Protein AF-L8LSU4-F1 (afdb_monomer_lite)

Foldseek 3Di:
DDCVPPDDDVVNVVVVVVVVVVVVVVVVCCVVPVPVVVVVVLLCLLCVLVVVLVVVPQDDDSVRLSVLVVQVVPDDQDDPSSVSSSVVSVVVVCCVVCVVVDDDDPPD

Radius of gyration: 18.16 Å; chains: 1; bounding box: 34×38×44 Å

pLDDT: mean 89.66, std 7.52, range [54.12, 97.88]

Sequence (108 aa):
MNTENLIITNEILQLVAEIDEFKGSWKTLGTLAPERLAVLKRVATIESIASSTRIEGVKLSDREVEQLLSNLDTKTLRNRDEEEVAGYSEVMQILFESYETIAIRNDL

Structure (mmCIF, N/CA/C/O backbone):
data_AF-L8LSU4-F1
#
_entry.id   AF-L8LSU4-F1
#
loop_
_atom_site.group_PDB
_atom_site.id
_atom_site.type_symbol
_atom_site.label_atom_id
_atom_site.label_alt_id
_atom_site.label_comp_id
_atom_site.label_asym_id
_atom_site.label_entity_id
_atom_site.label_seq_id
_atom_site.pdbx_PDB_ins_code
_atom_site.Cartn_x
_atom_site.Cartn_y
_atom_site.Cartn_z
_atom_site.occupancy
_atom_site.B_iso_or_equiv
_atom_site.auth_seq_id
_atom_site.auth_comp_id
_atom_site.auth_asym_id
_atom_site.auth_atom_id
_atom_site.pdbx_PDB_model_num
ATOM 1 N N . MET A 1 1 ? -2.507 13.301 -19.095 1.00 58.66 1 MET A N 1
ATOM 2 C CA . MET A 1 1 ? -1.089 13.378 -18.674 1.00 58.66 1 MET A CA 1
ATOM 3 C C . MET A 1 1 ? -0.279 13.919 -19.845 1.00 58.66 1 MET A C 1
ATOM 5 O O . MET A 1 1 ? -0.318 13.302 -20.900 1.00 58.66 1 MET A O 1
ATOM 9 N N . ASN A 1 2 ? 0.354 15.090 -19.719 1.00 66.25 2 ASN A N 1
ATOM 10 C CA . ASN A 1 2 ? 1.174 15.643 -20.803 1.00 66.25 2 ASN A CA 1
ATOM 11 C C . ASN A 1 2 ? 2.559 14.973 -20.766 1.00 66.25 2 ASN A C 1
ATOM 13 O O . ASN A 1 2 ? 3.337 15.209 -19.845 1.00 66.25 2 ASN A O 1
ATOM 17 N N . THR A 1 3 ? 2.834 14.105 -21.738 1.00 79.50 3 THR A N 1
ATOM 18 C CA . THR A 1 3 ? 4.100 13.364 -21.861 1.00 79.50 3 THR A CA 1
ATOM 19 C C . THR A 1 3 ? 5.115 14.057 -22.767 1.00 79.50 3 THR A C 1
ATOM 21 O O . THR A 1 3 ? 6.212 13.536 -22.941 1.00 79.50 3 THR A O 1
ATOM 24 N N . GLU A 1 4 ? 4.785 15.216 -23.342 1.00 80.31 4 GLU A N 1
ATOM 25 C CA . GLU A 1 4 ? 5.637 15.916 -24.315 1.00 80.31 4 GLU A CA 1
ATOM 26 C C . GLU A 1 4 ? 6.965 16.394 -23.708 1.00 80.31 4 GLU A C 1
ATOM 28 O O . GLU A 1 4 ? 7.937 16.574 -24.433 1.00 80.31 4 GLU A O 1
ATOM 33 N N . ASN A 1 5 ? 7.038 16.520 -22.377 1.00 83.81 5 ASN A N 1
ATOM 34 C CA . ASN A 1 5 ? 8.249 16.896 -21.638 1.00 83.81 5 ASN A CA 1
ATOM 35 C C . ASN A 1 5 ? 8.878 15.738 -20.842 1.00 83.81 5 ASN A C 1
ATOM 37 O O . ASN A 1 5 ? 9.728 15.974 -19.982 1.00 83.81 5 ASN A O 1
ATOM 41 N N . LEU A 1 6 ? 8.462 14.489 -21.077 1.00 85.50 6 LEU A N 1
ATOM 42 C CA . LEU A 1 6 ? 9.044 13.343 -20.382 1.00 85.50 6 LEU A CA 1
ATOM 43 C C . LEU A 1 6 ? 10.417 13.010 -20.982 1.00 85.50 6 LEU A C 1
ATOM 45 O O . LEU A 1 6 ? 10.517 12.407 -22.048 1.00 85.50 6 LEU A O 1
ATOM 49 N N . ILE A 1 7 ? 11.484 13.390 -20.282 1.00 90.38 7 ILE A N 1
ATOM 50 C CA . ILE A 1 7 ? 12.857 13.072 -20.682 1.00 90.38 7 ILE A CA 1
ATOM 51 C C . ILE A 1 7 ? 13.228 11.704 -20.106 1.00 90.38 7 ILE A C 1
ATOM 53 O O . ILE A 1 7 ? 13.411 11.562 -18.899 1.00 90.38 7 ILE A O 1
ATOM 57 N N . ILE A 1 8 ? 13.364 10.700 -20.972 1.00 92.69 8 ILE A N 1
ATOM 58 C CA . ILE A 1 8 ? 13.862 9.376 -20.586 1.00 92.69 8 ILE A CA 1
ATOM 59 C C . ILE A 1 8 ? 15.388 9.387 -20.638 1.00 92.69 8 ILE A C 1
ATOM 61 O O . ILE A 1 8 ? 15.986 9.502 -21.707 1.00 92.69 8 ILE A O 1
ATOM 65 N N . THR A 1 9 ? 16.021 9.276 -19.474 1.00 96.19 9 THR A N 1
ATOM 66 C CA . THR A 1 9 ? 17.478 9.197 -19.337 1.00 96.19 9 THR A CA 1
ATOM 67 C C . THR A 1 9 ? 17.936 7.742 -19.220 1.00 96.19 9 THR A C 1
ATOM 69 O O . THR A 1 9 ? 17.148 6.850 -18.906 1.00 96.19 9 THR A O 1
ATOM 72 N N . ASN A 1 10 ? 19.234 7.491 -19.421 1.00 96.94 10 ASN A N 1
ATOM 73 C CA . ASN A 1 10 ? 19.816 6.164 -19.180 1.00 96.94 10 ASN A CA 1
ATOM 74 C C . ASN A 1 10 ? 19.639 5.703 -17.726 1.00 96.94 10 ASN A C 1
ATOM 76 O O . ASN A 1 10 ? 19.457 4.516 -17.493 1.00 96.94 10 ASN A O 1
ATOM 80 N N . GLU A 1 11 ? 19.653 6.629 -16.767 1.00 96.94 11 GLU A N 1
ATOM 81 C CA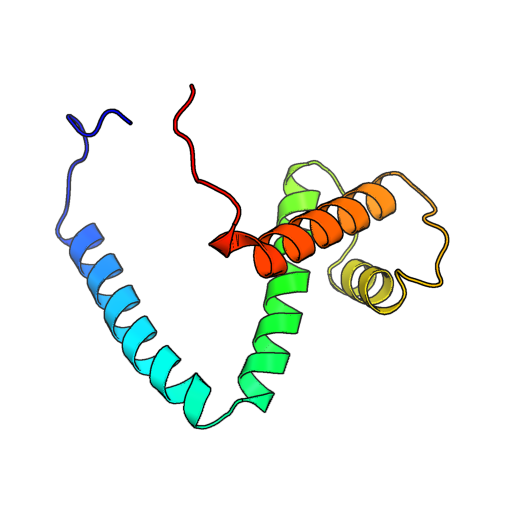 . GLU A 1 11 ? 19.400 6.333 -15.354 1.00 96.94 11 GLU A CA 1
ATOM 82 C C . GLU A 1 11 ? 17.967 5.827 -15.134 1.00 96.94 11 GLU A C 1
ATOM 84 O O . GLU A 1 11 ? 17.768 4.803 -14.488 1.00 96.94 11 GLU A O 1
ATOM 89 N N . ILE A 1 12 ? 16.966 6.471 -15.750 1.00 96.38 12 ILE A N 1
ATOM 90 C CA . ILE A 1 12 ? 15.574 5.994 -15.699 1.00 96.38 12 ILE A CA 1
ATOM 91 C C . ILE A 1 12 ? 15.466 4.596 -16.315 1.00 96.38 12 ILE A C 1
ATOM 93 O O . ILE A 1 12 ? 14.801 3.728 -15.755 1.00 96.38 12 ILE A O 1
ATOM 97 N N . LEU A 1 13 ? 16.134 4.354 -17.447 1.00 97.00 13 LEU A N 1
ATOM 98 C CA . LEU A 1 13 ? 16.135 3.036 -18.087 1.00 97.00 13 LEU A CA 1
ATOM 99 C C . LEU A 1 13 ? 16.792 1.963 -17.211 1.00 97.00 13 LEU A C 1
ATOM 101 O O . LEU A 1 13 ? 16.291 0.842 -17.165 1.00 97.00 13 LEU A O 1
ATOM 105 N N . GLN A 1 14 ? 17.873 2.298 -16.503 1.00 97.88 14 GLN A N 1
ATOM 106 C CA . GLN A 1 14 ? 18.521 1.392 -15.552 1.00 97.88 14 GLN A CA 1
ATOM 107 C C . GLN A 1 14 ? 17.591 1.051 -14.385 1.00 97.88 14 GLN A C 1
ATOM 109 O O . GLN A 1 14 ? 17.386 -0.127 -14.110 1.00 97.88 14 GLN A O 1
ATOM 114 N N . LEU A 1 15 ? 16.943 2.051 -13.779 1.00 97.69 15 LEU A N 1
ATOM 115 C CA . LEU A 1 15 ? 15.976 1.830 -12.698 1.00 97.69 15 LEU A CA 1
ATOM 116 C C . LEU A 1 15 ? 14.800 0.951 -13.145 1.00 97.69 15 LEU A C 1
ATOM 118 O O . LEU A 1 15 ? 14.397 0.040 -12.426 1.00 97.69 15 LEU A O 1
ATOM 122 N N . VAL A 1 16 ? 14.260 1.184 -14.345 1.00 96.75 16 VAL A N 1
ATOM 123 C CA . VAL A 1 16 ? 13.185 0.346 -14.903 1.00 96.75 16 VAL A CA 1
ATOM 124 C C . VAL A 1 16 ? 13.668 -1.090 -15.126 1.00 96.75 16 VAL A C 1
ATOM 126 O O . VAL A 1 16 ? 12.947 -2.025 -14.782 1.00 96.75 16 VAL A O 1
ATOM 129 N N . ALA A 1 17 ? 14.883 -1.279 -15.647 1.00 97.12 17 ALA A N 1
ATOM 130 C CA . ALA A 1 17 ? 15.455 -2.607 -15.861 1.00 97.12 17 ALA A CA 1
ATOM 131 C C . ALA A 1 17 ? 15.661 -3.374 -14.543 1.00 97.12 17 ALA A C 1
ATOM 133 O O . ALA A 1 17 ? 15.321 -4.555 -14.467 1.00 97.12 17 ALA A O 1
ATOM 134 N N . GLU A 1 18 ? 16.146 -2.705 -13.494 1.00 97.62 18 GLU A N 1
ATOM 135 C CA . GLU A 1 18 ? 16.295 -3.293 -12.155 1.00 97.62 18 GLU A CA 1
ATOM 136 C C . GLU A 1 18 ? 14.939 -3.708 -11.559 1.00 97.62 18 GLU A C 1
ATOM 138 O O . GLU A 1 18 ? 14.801 -4.801 -11.001 1.00 97.62 18 GLU A O 1
ATOM 143 N N . ILE A 1 19 ? 13.905 -2.874 -11.726 1.00 96.94 19 ILE A N 1
ATOM 144 C CA . ILE A 1 19 ? 12.536 -3.195 -11.294 1.00 96.94 19 ILE A CA 1
ATOM 145 C C . ILE A 1 19 ? 11.992 -4.416 -12.053 1.00 96.94 19 ILE A C 1
ATOM 147 O O . ILE A 1 19 ? 11.363 -5.290 -11.446 1.00 96.94 19 ILE A O 1
ATOM 151 N N . ASP A 1 20 ? 12.238 -4.513 -13.360 1.00 95.69 20 ASP A N 1
ATOM 152 C CA . ASP A 1 20 ? 11.791 -5.644 -14.179 1.00 95.69 20 ASP A CA 1
ATOM 153 C C . ASP A 1 20 ? 12.509 -6.956 -13.815 1.00 95.69 20 ASP A C 1
ATOM 155 O O . ASP A 1 20 ? 11.863 -8.009 -13.723 1.00 95.69 20 ASP A O 1
ATOM 159 N N . GLU A 1 21 ? 13.814 -6.913 -13.530 1.00 96.19 21 GLU A N 1
ATOM 160 C CA . GLU A 1 21 ? 14.566 -8.073 -13.032 1.00 96.19 21 GLU A CA 1
ATOM 161 C C . GLU A 1 21 ? 14.018 -8.552 -11.678 1.00 96.19 21 GLU A C 1
ATOM 163 O O . GLU A 1 21 ? 13.753 -9.750 -11.477 1.00 96.19 21 GLU A O 1
ATOM 168 N N . PHE A 1 22 ? 13.750 -7.613 -10.765 1.00 94.00 22 PHE A N 1
ATOM 169 C CA . PHE A 1 22 ? 13.125 -7.917 -9.481 1.00 94.00 22 PHE A CA 1
ATOM 170 C C . PHE A 1 22 ? 11.739 -8.547 -9.660 1.00 94.00 22 PHE A C 1
ATOM 172 O O . PHE A 1 22 ? 11.434 -9.556 -9.021 1.00 94.00 22 PHE A O 1
ATOM 179 N N . LYS A 1 23 ? 10.907 -8.019 -10.564 1.00 91.69 23 LYS A N 1
ATOM 180 C CA . LYS A 1 23 ? 9.568 -8.554 -10.862 1.00 91.69 23 LYS A CA 1
ATOM 181 C C . LYS A 1 23 ? 9.617 -10.009 -11.340 1.00 91.69 23 LYS A C 1
ATOM 183 O O . LYS A 1 23 ? 8.765 -10.812 -10.944 1.00 91.69 23 LYS A O 1
ATOM 188 N N . GLY A 1 24 ? 10.613 -10.372 -12.150 1.00 90.12 24 GLY A N 1
ATOM 189 C CA . GLY A 1 24 ? 10.846 -11.758 -12.570 1.00 90.12 24 GLY A CA 1
ATOM 190 C C . GLY A 1 24 ? 11.150 -12.686 -11.389 1.00 90.12 24 GLY A C 1
ATOM 191 O O . GLY A 1 24 ? 10.524 -13.741 -11.232 1.00 90.12 24 GLY A O 1
ATOM 192 N N . SER A 1 25 ? 12.052 -12.255 -10.506 1.00 88.44 25 SER A N 1
ATOM 193 C CA . SER A 1 25 ? 12.405 -12.984 -9.280 1.00 88.44 25 SER A CA 1
ATOM 194 C C . SER A 1 25 ? 11.221 -13.102 -8.313 1.00 88.44 25 SER A C 1
ATOM 196 O O . SER A 1 25 ? 10.948 -14.180 -7.779 1.00 88.44 25 SER A O 1
ATOM 198 N N . TRP A 1 26 ? 10.452 -12.024 -8.147 1.00 86.94 26 TRP A N 1
ATOM 199 C CA . TRP A 1 26 ? 9.261 -11.964 -7.300 1.00 86.94 26 TRP A CA 1
ATOM 200 C C . TRP A 1 26 ? 8.184 -12.964 -7.729 1.00 86.94 26 TRP A C 1
ATOM 202 O O . TRP A 1 26 ? 7.618 -13.672 -6.893 1.00 86.94 26 TRP A O 1
ATOM 212 N N . LYS A 1 27 ? 7.939 -13.091 -9.040 1.00 85.25 27 LYS A N 1
ATOM 213 C CA . LYS A 1 27 ? 6.992 -14.078 -9.579 1.00 85.25 27 LYS A CA 1
ATOM 214 C C . LYS A 1 27 ? 7.381 -15.508 -9.193 1.00 85.25 27 LYS A C 1
ATOM 216 O O . LYS A 1 27 ? 6.512 -16.312 -8.865 1.00 85.25 27 LYS A O 1
ATOM 221 N N . THR A 1 28 ? 8.678 -15.809 -9.188 1.00 84.50 28 THR A N 1
ATOM 222 C CA . THR A 1 28 ? 9.203 -17.118 -8.774 1.00 84.50 28 THR A CA 1
ATOM 223 C C . THR A 1 28 ? 9.023 -17.332 -7.270 1.00 84.50 28 THR A C 1
ATOM 225 O O . THR A 1 28 ? 8.526 -18.380 -6.852 1.00 84.50 28 THR A O 1
ATOM 228 N N . LEU A 1 29 ? 9.334 -16.320 -6.452 1.00 81.75 29 LEU A N 1
ATOM 229 C CA . LEU A 1 29 ? 9.163 -16.372 -4.996 1.00 81.75 29 LEU A CA 1
ATOM 230 C C . LEU A 1 29 ? 7.717 -16.692 -4.592 1.00 81.75 29 LEU A C 1
ATOM 232 O O . LEU A 1 29 ? 7.504 -17.488 -3.680 1.00 81.75 29 LEU A O 1
ATOM 236 N N . GLY A 1 30 ? 6.729 -16.147 -5.309 1.00 77.38 30 GLY A N 1
ATOM 237 C CA . GLY A 1 30 ? 5.318 -16.426 -5.031 1.00 77.38 30 GLY A CA 1
ATOM 238 C C . GLY A 1 30 ? 4.877 -17.863 -5.264 1.00 77.38 30 GLY A C 1
ATOM 239 O O . GLY A 1 30 ? 3.910 -18.300 -4.648 1.00 77.38 30 GLY A O 1
ATOM 240 N N . THR A 1 31 ? 5.610 -18.621 -6.076 1.00 79.31 31 THR A N 1
ATOM 241 C CA . THR A 1 31 ? 5.358 -20.058 -6.249 1.00 79.31 31 THR A CA 1
ATOM 242 C C . THR A 1 31 ? 6.084 -20.916 -5.214 1.00 79.31 31 THR A C 1
ATOM 244 O O . THR A 1 31 ? 5.580 -21.971 -4.840 1.00 79.31 31 THR A O 1
ATOM 247 N N . LEU A 1 32 ? 7.252 -20.469 -4.737 1.00 81.75 32 LEU A N 1
ATOM 248 C CA . LEU A 1 32 ? 8.154 -21.278 -3.911 1.00 81.75 32 LEU A CA 1
ATOM 249 C C . LEU A 1 32 ? 8.035 -21.024 -2.402 1.00 81.75 32 LEU A C 1
ATOM 251 O O . LEU A 1 32 ? 8.415 -21.895 -1.625 1.00 81.75 32 LEU A O 1
ATOM 255 N N . ALA A 1 33 ? 7.563 -19.848 -1.976 1.00 86.31 33 ALA A N 1
ATOM 256 C CA . ALA A 1 33 ? 7.514 -19.462 -0.562 1.00 86.31 33 ALA A CA 1
ATOM 257 C C . ALA A 1 33 ? 6.277 -18.599 -0.225 1.00 86.31 33 ALA A C 1
ATOM 259 O O . ALA A 1 33 ? 6.413 -17.420 0.131 1.00 86.31 33 ALA A O 1
ATOM 260 N N . PRO A 1 34 ? 5.059 -19.160 -0.328 1.00 83.38 34 PRO A N 1
ATOM 261 C CA . PRO A 1 34 ? 3.820 -18.420 -0.101 1.00 83.38 34 PRO A CA 1
ATOM 262 C C . PRO A 1 34 ? 3.706 -17.858 1.325 1.00 83.38 34 PRO A C 1
ATOM 264 O O . PRO A 1 34 ? 3.232 -16.733 1.491 1.00 83.38 34 PRO A O 1
ATOM 267 N N . GLU A 1 35 ? 4.191 -18.560 2.359 1.00 88.50 35 GLU A N 1
ATOM 268 C CA . GLU A 1 35 ? 4.140 -18.039 3.732 1.00 88.50 35 GLU A CA 1
ATOM 269 C C . GLU A 1 35 ? 5.012 -16.792 3.927 1.00 88.50 35 GLU A C 1
ATOM 271 O O . GLU A 1 35 ? 4.616 -15.857 4.626 1.00 88.50 35 GLU A O 1
ATOM 276 N N . ARG A 1 36 ? 6.171 -16.723 3.258 1.00 85.38 36 ARG A N 1
ATOM 277 C CA . ARG A 1 36 ? 7.045 -15.541 3.315 1.00 85.38 36 ARG A CA 1
ATOM 278 C C . ARG A 1 36 ? 6.380 -14.340 2.659 1.00 85.38 36 ARG A C 1
ATOM 280 O O . ARG A 1 36 ? 6.466 -13.233 3.186 1.00 85.38 36 ARG A O 1
ATOM 287 N N . LEU A 1 37 ? 5.676 -14.562 1.548 1.00 85.81 37 LEU A N 1
ATOM 288 C CA . LEU A 1 37 ? 4.899 -13.507 0.907 1.00 85.81 37 LEU A CA 1
ATOM 289 C C . LEU A 1 37 ? 3.735 -13.027 1.772 1.00 85.81 37 LEU A C 1
ATOM 291 O O . LEU A 1 37 ? 3.477 -11.828 1.802 1.00 85.81 37 LEU A O 1
ATOM 295 N N . ALA A 1 38 ? 3.056 -13.917 2.498 1.00 86.81 38 ALA A N 1
ATOM 296 C CA . ALA A 1 38 ? 1.980 -13.516 3.404 1.00 86.81 38 ALA A CA 1
ATOM 297 C C . ALA A 1 38 ? 2.490 -12.584 4.517 1.00 86.81 38 ALA A C 1
ATOM 299 O O . ALA A 1 38 ? 1.860 -11.567 4.814 1.00 86.81 38 ALA A O 1
ATOM 300 N N . VAL A 1 39 ? 3.665 -12.884 5.082 1.00 89.38 39 VAL A N 1
ATOM 301 C CA . VAL A 1 39 ? 4.321 -12.019 6.077 1.00 89.38 39 VAL A CA 1
ATOM 302 C C . VAL A 1 39 ? 4.714 -10.675 5.463 1.00 89.38 39 VAL A C 1
ATOM 304 O O . VAL A 1 39 ? 4.399 -9.634 6.035 1.00 89.38 39 VAL A O 1
ATOM 307 N N . LEU A 1 40 ? 5.343 -10.679 4.283 1.00 89.62 40 LEU A N 1
ATOM 308 C CA . LEU A 1 40 ? 5.711 -9.443 3.583 1.00 89.62 40 LEU A CA 1
ATOM 309 C C . LEU A 1 40 ? 4.488 -8.589 3.252 1.00 89.62 40 LEU A C 1
ATOM 311 O O . LEU A 1 40 ? 4.533 -7.380 3.445 1.00 89.62 40 LEU A O 1
ATOM 315 N N . LYS A 1 41 ? 3.386 -9.208 2.813 1.00 87.56 41 LYS A N 1
ATOM 316 C CA . LYS A 1 41 ? 2.123 -8.513 2.548 1.00 87.56 41 LYS A CA 1
ATOM 317 C C . LYS A 1 41 ? 1.615 -7.820 3.809 1.00 87.56 41 LYS A C 1
ATOM 319 O O . LYS A 1 41 ? 1.306 -6.639 3.747 1.00 87.56 41 LYS A O 1
ATOM 324 N N . ARG A 1 42 ? 1.587 -8.516 4.951 1.00 87.25 42 ARG A N 1
ATOM 325 C CA . ARG A 1 42 ? 1.166 -7.929 6.235 1.00 87.25 42 ARG A CA 1
ATOM 326 C C . ARG A 1 42 ? 2.020 -6.717 6.611 1.00 87.25 42 ARG A C 1
ATOM 328 O O . ARG A 1 42 ? 1.463 -5.670 6.922 1.00 87.25 42 ARG A O 1
ATOM 335 N N . VAL A 1 43 ? 3.346 -6.850 6.557 1.00 91.12 43 VAL A N 1
ATOM 336 C CA . VAL A 1 43 ? 4.273 -5.753 6.886 1.00 91.12 43 VAL A CA 1
ATOM 337 C C . VAL A 1 43 ? 4.083 -4.579 5.927 1.00 91.12 43 VAL A C 1
ATOM 339 O O . VAL A 1 43 ? 3.886 -3.456 6.374 1.00 91.12 43 VAL A O 1
ATOM 342 N N . ALA A 1 44 ? 4.053 -4.836 4.618 1.00 90.62 44 ALA A N 1
ATOM 343 C CA . ALA A 1 44 ? 3.864 -3.799 3.609 1.00 90.62 44 ALA A CA 1
ATOM 344 C C . ALA A 1 44 ? 2.520 -3.070 3.761 1.00 90.62 44 ALA A C 1
ATOM 346 O O . ALA A 1 44 ? 2.467 -1.856 3.587 1.00 90.62 44 ALA A O 1
ATOM 347 N N . THR A 1 45 ? 1.444 -3.777 4.121 1.00 89.06 45 THR A N 1
ATOM 348 C CA . THR A 1 45 ? 0.142 -3.161 4.408 1.00 89.06 45 THR A CA 1
ATOM 349 C C . THR A 1 45 ? 0.226 -2.213 5.605 1.00 89.06 45 THR A C 1
ATOM 351 O O . THR A 1 45 ? -0.230 -1.077 5.495 1.00 89.06 45 THR A O 1
ATOM 354 N N . ILE A 1 46 ? 0.842 -2.637 6.715 1.00 91.75 46 ILE A N 1
ATOM 355 C CA . ILE A 1 46 ? 1.008 -1.795 7.912 1.00 91.75 46 ILE A CA 1
ATOM 356 C C . ILE A 1 46 ? 1.816 -0.537 7.574 1.00 91.75 46 ILE A C 1
ATOM 358 O O . ILE A 1 46 ? 1.356 0.571 7.842 1.00 91.75 46 ILE A O 1
ATOM 362 N N . GLU A 1 47 ? 2.975 -0.704 6.936 1.00 93.38 47 GLU A N 1
ATOM 363 C CA . GLU A 1 47 ? 3.870 0.397 6.556 1.00 93.38 47 GLU A CA 1
ATOM 364 C C . GLU A 1 47 ? 3.195 1.377 5.586 1.00 93.38 47 GLU A C 1
ATOM 366 O O . GLU A 1 47 ? 3.296 2.595 5.745 1.00 93.38 47 GLU A O 1
ATOM 371 N N . SER A 1 48 ? 2.452 0.858 4.603 1.00 92.19 48 SER A N 1
ATOM 372 C CA . SER A 1 48 ? 1.731 1.675 3.623 1.00 92.19 48 SER A CA 1
ATOM 373 C C . SER A 1 48 ? 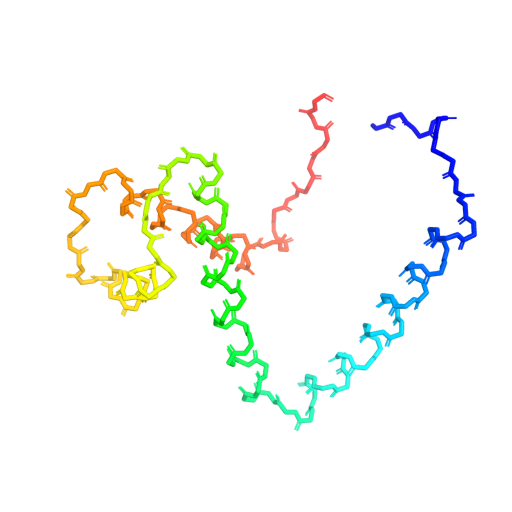0.660 2.542 4.280 1.00 92.19 48 SER A C 1
ATOM 375 O O . SER A 1 48 ? 0.575 3.737 3.980 1.00 92.19 48 SER A O 1
ATOM 377 N N . ILE A 1 49 ? -0.153 1.951 5.163 1.00 93.75 49 ILE A N 1
ATOM 378 C CA . ILE A 1 49 ? -1.210 2.666 5.887 1.00 93.75 49 ILE A CA 1
ATOM 379 C C . ILE A 1 49 ? -0.573 3.715 6.796 1.00 93.75 49 ILE A C 1
ATOM 381 O O . ILE A 1 49 ? -0.874 4.897 6.660 1.00 93.75 49 ILE A O 1
ATOM 385 N N . ALA A 1 50 ? 0.363 3.302 7.655 1.00 93.62 50 ALA A N 1
ATOM 386 C CA . ALA A 1 50 ? 0.993 4.175 8.639 1.00 93.62 50 ALA A CA 1
ATOM 387 C C . ALA A 1 50 ? 1.703 5.373 7.991 1.00 93.62 50 ALA A C 1
ATOM 389 O O . ALA A 1 50 ? 1.562 6.506 8.452 1.00 93.62 50 ALA A O 1
ATOM 390 N N . SER A 1 51 ? 2.450 5.143 6.908 1.00 94.50 51 SER A N 1
ATOM 391 C CA . SER A 1 51 ? 3.151 6.204 6.181 1.00 94.50 51 SER A CA 1
ATOM 392 C C . SER A 1 51 ? 2.178 7.191 5.536 1.00 94.50 51 SER A C 1
ATOM 394 O O . SER A 1 51 ? 2.315 8.399 5.726 1.00 94.50 51 SER A O 1
ATOM 396 N N . SER A 1 52 ? 1.150 6.691 4.844 1.00 93.44 52 SER A N 1
ATOM 397 C CA . SER A 1 52 ? 0.182 7.547 4.149 1.00 93.44 52 SER A CA 1
ATOM 398 C C . SER A 1 52 ? -0.629 8.392 5.124 1.00 93.44 52 SER A C 1
ATOM 400 O O . SER A 1 52 ? -0.767 9.595 4.933 1.00 93.44 52 SER A O 1
ATOM 402 N N . THR A 1 53 ? -1.096 7.804 6.225 1.00 94.56 53 THR A N 1
ATOM 403 C CA . THR A 1 53 ? -1.840 8.555 7.241 1.00 94.56 53 THR A CA 1
ATOM 404 C C . THR A 1 53 ? -0.951 9.559 7.978 1.00 94.56 53 THR A C 1
ATOM 406 O O . THR A 1 53 ? -1.420 10.622 8.374 1.00 94.56 53 THR A O 1
ATOM 409 N N . ARG A 1 54 ? 0.355 9.283 8.129 1.00 96.06 54 ARG A N 1
ATOM 410 C CA . ARG A 1 54 ? 1.312 10.248 8.702 1.00 96.06 54 ARG A CA 1
ATOM 411 C C . ARG A 1 54 ? 1.520 11.476 7.818 1.00 96.06 54 ARG A C 1
ATOM 413 O O . ARG A 1 54 ? 1.712 12.560 8.364 1.00 96.06 54 ARG A O 1
ATOM 420 N N . ILE A 1 55 ? 1.453 11.334 6.492 1.00 94.62 55 ILE A N 1
ATOM 421 C CA . ILE A 1 55 ? 1.490 12.481 5.563 1.00 94.62 55 ILE A CA 1
ATOM 422 C C . ILE A 1 55 ? 0.308 13.429 5.834 1.00 94.62 55 ILE A C 1
ATOM 424 O O . ILE A 1 55 ? 0.483 14.644 5.799 1.00 94.62 55 ILE A O 1
ATOM 428 N N . GLU A 1 56 ? -0.849 12.878 6.210 1.00 91.94 56 GLU A N 1
ATOM 429 C CA . GLU A 1 56 ? -2.076 13.618 6.552 1.00 91.94 56 GLU A CA 1
ATOM 430 C C . GLU A 1 56 ? -2.146 14.070 8.030 1.00 91.94 56 GLU A C 1
ATOM 432 O O . GLU A 1 56 ? -3.090 14.747 8.452 1.00 91.94 56 GLU A O 1
ATOM 437 N N . GLY A 1 57 ? -1.121 13.747 8.829 1.00 94.69 57 GLY A N 1
ATOM 438 C CA . GLY A 1 57 ? -0.942 14.240 10.198 1.00 94.69 57 GLY A CA 1
ATOM 439 C C . GLY A 1 57 ? -1.285 13.264 11.329 1.00 94.69 57 GLY A C 1
ATOM 440 O O . GLY A 1 57 ? -1.198 13.668 12.494 1.00 94.69 57 GLY A O 1
ATOM 441 N N . VAL A 1 58 ? -1.622 12.004 11.028 1.00 96.25 58 VAL A N 1
ATOM 442 C CA . VAL A 1 58 ? -1.803 10.942 12.038 1.00 96.25 58 VAL A CA 1
ATOM 443 C C . VAL A 1 58 ? -0.503 10.680 12.797 1.00 96.25 58 VAL A C 1
ATOM 445 O O . VAL A 1 58 ? 0.579 10.693 12.212 1.00 96.25 58 VAL A O 1
ATOM 448 N N . LYS A 1 59 ? -0.589 10.409 14.105 1.00 95.81 59 LYS A N 1
ATOM 449 C CA . LYS A 1 59 ? 0.583 10.250 14.990 1.00 95.81 59 LYS A CA 1
ATOM 450 C C . LYS A 1 59 ? 0.846 8.826 15.477 1.00 95.81 59 LYS A C 1
ATOM 452 O O . LYS A 1 59 ? 1.783 8.629 16.249 1.00 95.81 59 LYS A O 1
ATOM 457 N N . LEU A 1 60 ? 0.048 7.847 15.052 1.00 94.94 60 LEU A N 1
ATOM 458 C CA . LEU A 1 60 ? 0.239 6.447 15.437 1.00 94.94 60 LEU A CA 1
ATOM 459 C C . LEU A 1 60 ? 1.579 5.896 14.909 1.00 94.94 60 LEU A C 1
ATOM 461 O O . LEU A 1 60 ? 1.971 6.114 13.757 1.00 94.94 60 LEU A O 1
ATOM 465 N N . SER A 1 61 ? 2.278 5.155 15.766 1.00 94.12 61 SER A N 1
ATOM 466 C CA . SER A 1 61 ? 3.443 4.343 15.400 1.00 94.12 61 SER A CA 1
ATOM 467 C C . SER A 1 61 ? 3.031 3.071 14.654 1.00 94.12 61 SER A C 1
ATOM 469 O O . SER A 1 61 ? 1.889 2.627 14.758 1.00 94.12 61 SER A O 1
ATOM 471 N N . ASP A 1 62 ? 3.967 2.418 13.962 1.00 93.12 62 ASP A N 1
ATOM 472 C CA . ASP A 1 62 ? 3.662 1.202 13.184 1.00 93.12 62 ASP A CA 1
ATOM 473 C C . ASP A 1 62 ? 3.134 0.071 14.078 1.00 93.12 62 ASP A C 1
ATOM 475 O O . ASP A 1 62 ? 2.233 -0.671 13.694 1.00 93.12 62 ASP A O 1
ATOM 479 N N . ARG A 1 63 ? 3.617 -0.006 15.326 1.00 93.19 63 ARG A N 1
ATOM 480 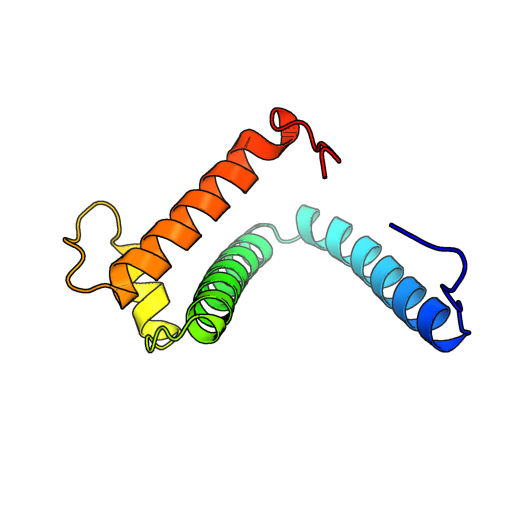C CA . ARG A 1 63 ? 3.105 -0.943 16.335 1.00 93.19 63 ARG A CA 1
ATOM 481 C C . ARG A 1 63 ? 1.663 -0.627 16.737 1.00 93.19 63 ARG A C 1
ATOM 483 O O . ARG A 1 63 ? 0.876 -1.549 16.934 1.00 93.19 63 ARG A O 1
ATOM 490 N N . GLU A 1 64 ? 1.317 0.646 16.904 1.00 94.25 64 GLU A N 1
ATOM 491 C CA . GLU A 1 64 ? -0.052 1.056 17.241 1.00 94.25 64 GLU A CA 1
ATOM 492 C C . GLU A 1 64 ? -1.007 0.828 16.069 1.00 94.25 64 GLU A C 1
ATOM 494 O O . GLU A 1 64 ? -2.120 0.347 16.285 1.00 94.25 64 GLU A O 1
ATOM 499 N N . VAL A 1 65 ? -0.551 1.090 14.839 1.00 94.31 65 VAL A N 1
ATOM 500 C CA . VAL A 1 65 ? -1.277 0.747 13.610 1.00 94.31 65 VAL A CA 1
ATOM 501 C C . VAL A 1 65 ? -1.494 -0.762 13.537 1.00 94.31 65 VAL A C 1
ATOM 503 O O . VAL A 1 65 ? -2.632 -1.201 13.422 1.00 94.31 65 VAL A O 1
ATOM 506 N N . GLU A 1 66 ? -0.457 -1.584 13.705 1.00 94.00 66 GLU A N 1
ATOM 507 C CA . GLU A 1 66 ? -0.598 -3.045 13.692 1.00 94.00 66 GLU A CA 1
ATOM 508 C C . GLU A 1 66 ? -1.602 -3.549 14.744 1.00 94.00 66 GLU A C 1
ATOM 510 O O . GLU A 1 66 ? -2.439 -4.411 14.455 1.00 94.00 66 GLU A O 1
ATOM 515 N N . GLN A 1 67 ? -1.535 -3.016 15.967 1.00 93.06 67 GLN A N 1
ATOM 516 C CA . GLN A 1 67 ? -2.462 -3.371 17.042 1.00 93.06 67 GLN A CA 1
ATOM 517 C C . GLN A 1 67 ? -3.900 -2.957 16.732 1.00 93.06 67 GLN A C 1
ATOM 519 O O . GLN A 1 67 ? -4.829 -3.689 17.082 1.00 93.06 67 GLN A O 1
ATOM 524 N N . LEU A 1 68 ? -4.091 -1.795 16.107 1.00 93.06 68 LEU A N 1
ATOM 525 C CA . LEU A 1 68 ? -5.399 -1.331 15.664 1.00 93.06 68 LEU A CA 1
ATOM 526 C C . LEU A 1 68 ? -5.957 -2.259 14.581 1.00 93.06 68 LEU A C 1
ATOM 528 O O . LEU A 1 68 ? -7.047 -2.796 14.762 1.00 93.06 68 LEU A O 1
ATOM 532 N N . LEU A 1 69 ? -5.178 -2.519 13.527 1.00 91.12 69 LEU A N 1
ATOM 533 C CA . LEU A 1 69 ? -5.582 -3.359 12.397 1.00 91.12 69 LEU A CA 1
ATOM 534 C C . LEU A 1 69 ? -5.879 -4.805 12.813 1.00 91.12 69 LEU A C 1
ATOM 536 O O . LEU A 1 69 ? -6.811 -5.416 12.303 1.00 91.12 69 LEU A O 1
ATOM 540 N N . SER A 1 70 ? -5.138 -5.348 13.783 1.00 90.00 70 SER A N 1
ATOM 541 C CA . SER A 1 70 ? -5.356 -6.717 14.275 1.00 90.00 70 SER A CA 1
ATOM 542 C C . SER A 1 70 ? -6.662 -6.896 15.065 1.00 90.00 70 SER A C 1
ATOM 544 O O . SER A 1 70 ? -7.035 -8.032 15.340 1.00 90.00 70 SER A O 1
ATOM 546 N N . ASN A 1 71 ? -7.334 -5.808 15.466 1.00 86.25 71 ASN A N 1
ATOM 547 C CA . ASN A 1 71 ? -8.528 -5.845 16.321 1.00 86.25 71 ASN A CA 1
ATOM 548 C C . ASN A 1 71 ? -9.703 -5.010 15.774 1.00 86.25 71 ASN A C 1
ATOM 550 O O . ASN A 1 71 ? -10.627 -4.714 16.535 1.00 86.25 71 ASN A O 1
ATOM 554 N N . LEU A 1 72 ? -9.676 -4.629 14.491 1.00 83.38 72 LEU A N 1
ATOM 555 C CA . LEU A 1 72 ? -10.657 -3.729 13.864 1.00 83.38 72 LEU A CA 1
ATOM 556 C C . LEU A 1 72 ? -12.115 -4.140 14.130 1.00 83.38 72 LEU A C 1
ATOM 558 O O . LEU A 1 72 ? -12.906 -3.306 14.558 1.00 83.38 72 LEU A O 1
ATOM 562 N N . ASP A 1 73 ? -12.444 -5.427 13.996 1.00 77.88 73 ASP A N 1
ATOM 563 C CA . ASP A 1 73 ? -13.824 -5.933 14.121 1.00 77.88 73 ASP A CA 1
ATOM 564 C C . ASP A 1 73 ? -14.413 -5.845 15.539 1.00 77.88 73 ASP A C 1
ATOM 566 O O . ASP A 1 73 ? -15.619 -5.989 15.740 1.00 77.88 73 ASP A O 1
ATOM 570 N N . THR A 1 74 ? -13.567 -5.657 16.552 1.00 75.38 74 THR A N 1
ATOM 571 C CA . THR A 1 74 ? -13.966 -5.745 17.970 1.00 75.38 74 THR A CA 1
ATOM 572 C C . THR A 1 74 ? -13.694 -4.470 18.756 1.00 75.38 74 THR A C 1
ATOM 574 O O . THR A 1 74 ? -14.111 -4.353 19.911 1.00 75.38 74 THR A O 1
ATOM 577 N N . LYS A 1 75 ? -12.988 -3.508 18.155 1.00 77.00 75 LYS A N 1
ATOM 578 C CA . LYS A 1 75 ? -12.481 -2.326 18.845 1.00 77.00 75 LYS A CA 1
ATOM 579 C C . LYS A 1 75 ? -13.268 -1.083 18.444 1.00 77.00 75 LYS A C 1
ATOM 581 O O . LYS A 1 75 ? -13.352 -0.729 17.277 1.00 77.00 75 LYS A O 1
ATOM 586 N N . THR A 1 76 ? -13.780 -0.360 19.437 1.00 87.81 76 THR A N 1
ATOM 587 C CA . THR A 1 76 ? -14.291 1.000 19.232 1.00 87.81 76 THR A CA 1
ATOM 588 C C . THR A 1 76 ? -13.127 1.947 18.940 1.00 87.81 76 THR A C 1
ATOM 590 O O . THR A 1 76 ? -12.172 2.007 19.720 1.00 87.81 76 THR A O 1
ATOM 593 N N . LEU A 1 77 ? -13.215 2.685 17.832 1.00 92.19 77 LEU A N 1
ATOM 594 C CA . LEU A 1 77 ? -12.246 3.714 17.454 1.00 92.19 77 LEU A CA 1
ATOM 595 C C . LEU A 1 77 ? -12.385 4.911 18.398 1.00 92.19 77 LEU A C 1
ATOM 597 O O . LEU A 1 77 ? -13.494 5.338 18.723 1.00 92.19 77 LEU A O 1
ATOM 601 N N . ARG A 1 78 ? -11.260 5.400 18.916 1.00 90.19 78 ARG A N 1
ATOM 602 C CA . ARG A 1 78 ? -11.245 6.329 20.059 1.00 90.19 78 ARG A CA 1
ATOM 603 C C . ARG A 1 78 ? -10.992 7.777 19.663 1.00 90.19 78 ARG A C 1
ATOM 605 O O . ARG A 1 78 ? -11.234 8.672 20.470 1.00 90.19 78 ARG A O 1
ATOM 612 N N . ASN A 1 79 ? -10.415 8.008 18.490 1.00 93.00 79 ASN A N 1
ATOM 613 C CA . ASN A 1 79 ? -10.020 9.328 18.017 1.00 93.00 79 ASN A CA 1
ATOM 614 C C . ASN A 1 79 ? -9.894 9.346 16.486 1.00 93.00 79 ASN A C 1
ATOM 616 O O . ASN A 1 79 ? -9.882 8.296 15.846 1.00 93.00 79 ASN A O 1
ATOM 620 N N . ARG A 1 80 ? -9.736 10.555 15.935 1.00 94.50 80 ARG A N 1
ATOM 621 C CA . ARG A 1 80 ? -9.564 10.792 14.496 1.00 94.50 80 ARG A CA 1
ATOM 622 C C . ARG A 1 80 ? -8.400 9.998 13.891 1.00 94.50 80 ARG A C 1
ATOM 624 O O . ARG A 1 80 ? -8.540 9.473 12.799 1.00 94.50 80 ARG A O 1
ATOM 631 N N . ASP A 1 81 ? -7.277 9.884 14.595 1.00 95.38 81 ASP A N 1
ATOM 632 C CA . ASP A 1 81 ? -6.104 9.151 14.106 1.00 95.38 81 ASP A CA 1
ATOM 633 C C . ASP A 1 81 ? -6.412 7.655 13.898 1.00 95.38 81 ASP A C 1
ATOM 635 O O . ASP A 1 81 ? -6.014 7.068 12.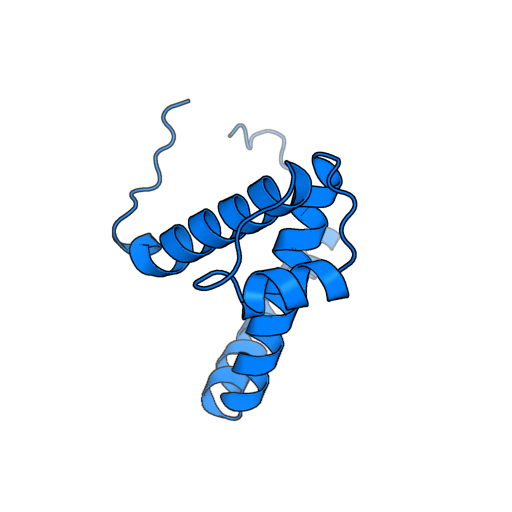894 1.00 95.38 81 ASP A O 1
ATOM 639 N N . GLU A 1 82 ? -7.144 7.031 14.829 1.00 95.31 82 GLU A N 1
ATOM 640 C CA . GLU A 1 82 ? -7.604 5.645 14.684 1.00 95.31 82 GLU A CA 1
ATOM 641 C C . GLU A 1 82 ? -8.659 5.507 13.575 1.00 95.31 82 GLU A C 1
ATOM 643 O O . GLU A 1 82 ? -8.637 4.520 12.842 1.00 95.31 82 GLU A O 1
ATOM 648 N N . GLU A 1 83 ? -9.551 6.489 13.426 1.00 94.25 83 GLU A N 1
ATOM 649 C CA . GLU A 1 83 ? -10.547 6.532 12.346 1.00 94.25 83 GLU A CA 1
ATOM 650 C C . GLU A 1 83 ? -9.901 6.622 10.960 1.00 94.25 83 GLU A C 1
ATOM 652 O O . GLU A 1 83 ? -10.284 5.877 10.060 1.00 94.25 83 GLU A O 1
ATOM 657 N N . GLU A 1 84 ? -8.883 7.464 10.784 1.00 94.62 84 GLU A N 1
ATOM 658 C CA . GLU A 1 84 ? -8.183 7.615 9.503 1.00 94.62 84 GLU A CA 1
ATOM 659 C C . GLU A 1 84 ? -7.396 6.361 9.123 1.00 94.62 84 GLU A C 1
ATOM 661 O O . GLU A 1 84 ? -7.432 5.931 7.969 1.00 94.62 84 GLU A O 1
ATOM 666 N N . VAL A 1 85 ? -6.736 5.723 10.091 1.00 95.69 85 VAL A N 1
ATOM 667 C CA . VAL A 1 85 ? -6.016 4.461 9.863 1.00 95.69 85 VAL A CA 1
ATOM 668 C C . VAL A 1 85 ? -6.976 3.326 9.518 1.00 95.69 85 VAL A C 1
ATOM 670 O O . VAL A 1 85 ? -6.712 2.570 8.581 1.00 95.69 85 VAL A O 1
ATOM 673 N N . ALA A 1 86 ? -8.098 3.217 10.233 1.00 93.88 86 ALA A N 1
ATOM 674 C CA . ALA A 1 86 ? -9.128 2.227 9.936 1.00 93.88 86 ALA A CA 1
ATOM 675 C C . ALA A 1 86 ? -9.741 2.454 8.545 1.00 93.88 86 ALA A C 1
ATOM 677 O O . ALA A 1 86 ? -9.794 1.522 7.744 1.00 93.88 86 ALA A O 1
ATOM 678 N N . GLY A 1 87 ? -10.116 3.695 8.227 1.00 92.88 87 GLY A N 1
ATOM 679 C CA . GLY A 1 87 ? -10.706 4.055 6.938 1.00 92.88 87 GLY A CA 1
ATOM 680 C C . GLY A 1 87 ? -9.757 3.825 5.762 1.00 92.88 87 GLY A C 1
ATOM 681 O O . GLY A 1 87 ? -10.160 3.270 4.742 1.00 92.88 87 GLY A O 1
ATOM 682 N N . TYR A 1 88 ? -8.472 4.172 5.898 1.00 93.56 88 TYR A N 1
ATOM 683 C CA . TYR A 1 88 ? -7.482 3.885 4.855 1.00 93.56 88 TYR A CA 1
ATOM 684 C C . TYR A 1 88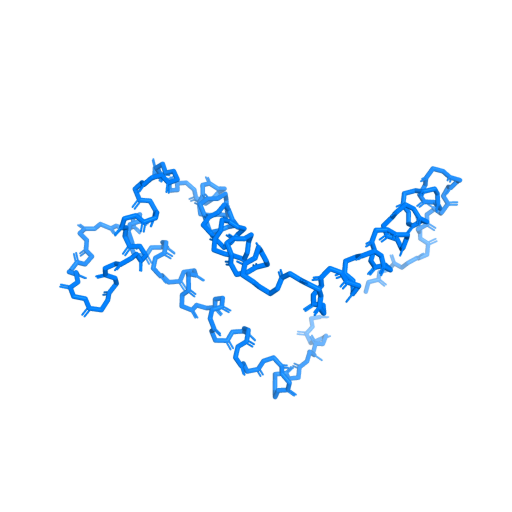 ? -7.329 2.373 4.639 1.00 93.56 88 TYR A C 1
ATOM 686 O O . TYR A 1 88 ? -7.276 1.911 3.497 1.00 93.56 88 TYR A O 1
ATOM 694 N N . SER A 1 89 ? -7.278 1.589 5.723 1.00 92.25 89 SER A N 1
ATOM 695 C CA . SER A 1 89 ? -7.220 0.125 5.643 1.00 92.25 89 SER A CA 1
ATOM 696 C C . SER A 1 89 ? -8.434 -0.459 4.922 1.00 92.25 89 SER A C 1
ATOM 698 O O . SER A 1 89 ? -8.272 -1.325 4.064 1.00 92.25 89 SER A O 1
ATOM 700 N N . GLU A 1 90 ? -9.633 0.021 5.248 1.00 91.38 90 GLU A N 1
ATOM 701 C CA . GLU A 1 90 ? -10.885 -0.408 4.621 1.00 91.38 90 GLU A CA 1
ATOM 702 C C . GLU A 1 90 ? -10.888 -0.101 3.118 1.00 91.38 90 GLU A C 1
ATOM 704 O O . GLU A 1 90 ? -11.142 -0.988 2.303 1.00 91.38 90 GLU A O 1
ATOM 709 N N . VAL A 1 91 ? -10.511 1.119 2.725 1.00 91.94 91 VAL A N 1
ATOM 710 C CA . VAL A 1 91 ? -10.398 1.497 1.307 1.00 91.94 91 VAL A CA 1
ATOM 711 C C . VAL A 1 91 ? -9.380 0.619 0.583 1.00 91.94 91 VAL A C 1
ATOM 713 O O . VAL A 1 91 ? -9.664 0.129 -0.510 1.00 91.94 91 VAL A O 1
ATOM 716 N N . MET A 1 92 ? -8.212 0.375 1.183 1.00 90.25 92 MET A N 1
ATOM 717 C CA . MET A 1 92 ? -7.210 -0.522 0.602 1.00 90.25 92 MET A CA 1
ATOM 718 C C . MET A 1 92 ? -7.754 -1.935 0.411 1.00 90.25 92 MET A C 1
ATOM 720 O O . MET A 1 92 ? -7.539 -2.527 -0.646 1.00 90.25 92 MET A O 1
ATOM 724 N N . GLN A 1 93 ? -8.481 -2.469 1.391 1.00 88.81 93 GLN A N 1
ATOM 725 C CA . GLN A 1 93 ? -9.103 -3.783 1.282 1.00 88.81 93 GLN A CA 1
ATOM 726 C C . GLN A 1 93 ? -10.116 -3.834 0.133 1.00 88.81 93 GLN A C 1
ATOM 728 O O . GLN A 1 93 ? -10.019 -4.721 -0.714 1.00 88.81 93 GLN A O 1
ATOM 733 N N . ILE A 1 94 ? -11.013 -2.847 0.045 1.00 91.69 94 ILE A N 1
ATOM 734 C CA . ILE A 1 94 ? -11.994 -2.736 -1.044 1.00 91.69 94 ILE A CA 1
ATOM 735 C C . ILE A 1 94 ? -11.289 -2.711 -2.402 1.00 91.69 94 ILE A C 1
ATOM 737 O O . ILE A 1 94 ? -11.677 -3.445 -3.313 1.00 91.69 94 ILE A O 1
ATOM 741 N N . LEU A 1 95 ? -10.236 -1.899 -2.539 1.00 91.12 95 LEU A N 1
ATOM 742 C CA . LEU A 1 95 ? -9.454 -1.823 -3.769 1.00 91.12 95 LEU A CA 1
ATOM 743 C C . LEU A 1 95 ? -8.837 -3.181 -4.110 1.00 91.12 95 LEU A C 1
ATOM 745 O O . LEU A 1 95 ? -9.022 -3.655 -5.225 1.00 91.12 95 LEU A O 1
ATOM 749 N N . PHE A 1 96 ? -8.158 -3.843 -3.172 1.00 87.38 96 PHE A N 1
ATOM 750 C CA . PHE A 1 96 ? -7.525 -5.140 -3.436 1.00 87.38 96 PHE A CA 1
ATOM 751 C C . PHE A 1 96 ? -8.518 -6.260 -3.754 1.00 87.38 96 PHE A C 1
ATOM 753 O O . PHE A 1 96 ? -8.181 -7.153 -4.528 1.00 87.38 96 PHE A O 1
ATOM 760 N N . GLU A 1 97 ? -9.714 -6.238 -3.171 1.00 90.75 97 GLU A N 1
ATOM 761 C CA . GLU A 1 97 ? -10.738 -7.262 -3.401 1.00 90.75 97 GLU A CA 1
ATOM 762 C C . GLU A 1 97 ? -11.536 -7.017 -4.684 1.00 90.75 97 GLU A C 1
ATOM 764 O O . GLU A 1 97 ? -11.961 -7.969 -5.336 1.00 90.75 97 GLU A O 1
ATOM 769 N N . SER A 1 98 ? -11.724 -5.753 -5.069 1.00 93.88 98 SER A N 1
ATOM 770 C CA . SER A 1 98 ? -12.648 -5.373 -6.145 1.00 93.88 98 SER A CA 1
ATOM 771 C C . SER A 1 98 ? -11.973 -4.758 -7.373 1.00 93.88 98 SER A C 1
ATOM 773 O O . SER A 1 98 ? -12.687 -4.394 -8.311 1.00 93.88 98 SER A O 1
ATOM 775 N N . TYR A 1 99 ? -10.635 -4.651 -7.417 1.00 93.50 99 TYR A N 1
ATOM 776 C CA . TYR A 1 99 ? -9.899 -3.943 -8.483 1.00 93.50 99 TYR A CA 1
ATOM 777 C C . TYR A 1 99 ? -10.298 -4.361 -9.905 1.00 93.50 99 TYR A C 1
ATOM 779 O O . TYR A 1 99 ? -10.346 -3.516 -10.792 1.00 93.50 99 TYR A O 1
ATOM 787 N N . GLU A 1 100 ? -10.629 -5.634 -10.133 1.00 94.25 100 GLU A N 1
ATOM 788 C CA . GLU A 1 100 ? -11.022 -6.146 -11.457 1.00 94.25 100 GLU A CA 1
ATOM 789 C C . GLU A 1 100 ? -12.338 -5.546 -11.969 1.00 94.25 100 GLU A C 1
ATOM 791 O O . GLU A 1 100 ? -12.566 -5.465 -13.175 1.00 94.25 100 GLU A O 1
ATOM 796 N N . THR A 1 101 ? -13.207 -5.114 -11.054 1.00 94.00 101 THR A N 1
ATOM 797 C CA . THR A 1 101 ? -14.525 -4.537 -11.362 1.00 94.00 101 THR A CA 1
ATOM 798 C C . THR A 1 101 ? -14.530 -3.009 -11.33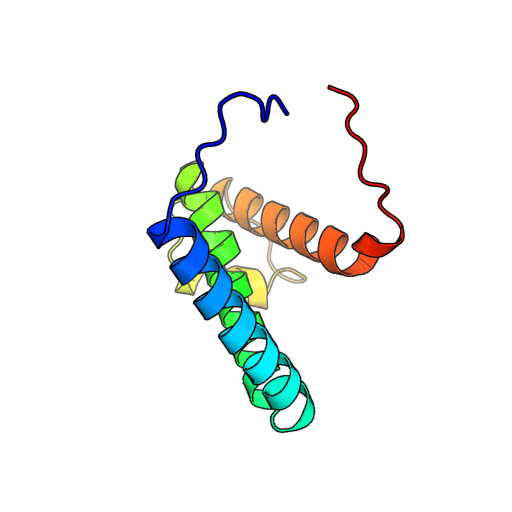2 1.00 94.00 101 THR A C 1
ATOM 800 O O . THR A 1 101 ? -15.456 -2.377 -11.846 1.00 94.00 101 THR A O 1
ATOM 803 N N . ILE A 1 102 ? -13.487 -2.401 -10.762 1.00 90.56 102 ILE A N 1
ATOM 804 C CA . ILE A 1 102 ? -13.332 -0.951 -10.679 1.00 90.56 102 ILE A CA 1
ATOM 805 C C . ILE A 1 102 ? -12.696 -0.464 -11.982 1.00 90.56 102 ILE A C 1
ATOM 807 O O . ILE A 1 102 ? -11.494 -0.588 -12.208 1.00 90.56 102 ILE A O 1
ATOM 811 N N . ALA A 1 103 ? -13.512 0.112 -12.863 1.00 90.19 103 ALA A N 1
ATOM 812 C CA . ALA A 1 103 ? -13.012 0.714 -14.093 1.00 90.19 103 ALA A CA 1
ATOM 813 C C . ALA A 1 103 ? -12.158 1.954 -13.779 1.00 90.19 103 ALA A C 1
ATOM 815 O O . ALA A 1 103 ? -12.661 2.924 -13.212 1.00 90.19 103 ALA A O 1
ATOM 816 N N . ILE A 1 104 ? -10.893 1.947 -14.207 1.00 88.31 104 ILE A N 1
ATOM 817 C CA . ILE A 1 104 ? -10.035 3.137 -14.163 1.00 88.31 104 ILE A CA 1
ATOM 818 C C . ILE A 1 104 ? -10.556 4.131 -15.203 1.00 88.31 104 ILE A C 1
ATOM 820 O O . ILE A 1 104 ? -10.591 3.833 -16.399 1.00 88.31 104 ILE A O 1
ATOM 824 N N . ARG A 1 105 ? -10.972 5.312 -14.747 1.00 86.31 105 ARG A N 1
ATOM 825 C CA . ARG A 1 105 ? -11.452 6.404 -15.597 1.00 86.31 105 ARG A CA 1
ATOM 826 C C . ARG A 1 105 ? -10.497 7.593 -15.493 1.00 86.31 105 ARG A C 1
ATOM 828 O O . ARG A 1 105 ? -9.888 7.815 -14.455 1.00 86.31 105 ARG A O 1
ATOM 835 N N . ASN A 1 106 ? -10.344 8.313 -16.601 1.00 77.88 106 ASN A N 1
ATOM 836 C CA . ASN A 1 106 ? -9.573 9.558 -16.696 1.00 77.88 106 ASN A CA 1
ATOM 837 C C . ASN A 1 106 ? -10.526 10.746 -16.899 1.00 77.88 106 ASN A C 1
ATOM 839 O O . ASN A 1 106 ? -10.312 11.594 -17.759 1.00 77.88 106 ASN A O 1
ATOM 843 N N . ASP A 1 107 ? -11.631 10.760 -16.164 1.00 71.44 107 ASP A N 1
ATOM 844 C CA . ASP A 1 107 ? -12.589 11.858 -16.097 1.00 71.44 107 ASP A CA 1
ATOM 845 C C . ASP A 1 107 ? -12.101 12.943 -15.123 1.00 71.44 107 ASP A C 1
ATOM 847 O O . ASP A 1 107 ? -12.693 13.188 -14.075 1.00 71.44 107 ASP A O 1
ATOM 851 N N . LEU A 1 108 ? -10.999 13.594 -15.514 1.00 54.12 108 LEU A N 1
ATOM 852 C CA . LEU A 1 108 ? -10.529 14.900 -15.039 1.00 54.12 108 LEU A CA 1
ATOM 853 C C . LEU A 1 108 ? -10.049 15.733 -16.232 1.00 54.12 108 LEU A C 1
ATOM 855 O O . LEU A 1 108 ? -9.299 15.181 -17.072 1.00 54.12 108 LEU A O 1
#

Secondary structure (DSSP, 8-state):
---TT----HHHHHHHHHHHHHHHHHHHHHHH-HHHHHHHHHHHHHHHHHHHHHHTT----HHHHHHHHTTGGG----SHHHHHHHHHHHHHHHHHHHTTTS------